Protein AF-X6LQF0-F1 (afdb_monomer_lite)

Structure (mmCIF, N/CA/C/O backbone):
data_AF-X6LQF0-F1
#
_entry.id   AF-X6LQF0-F1
#
lo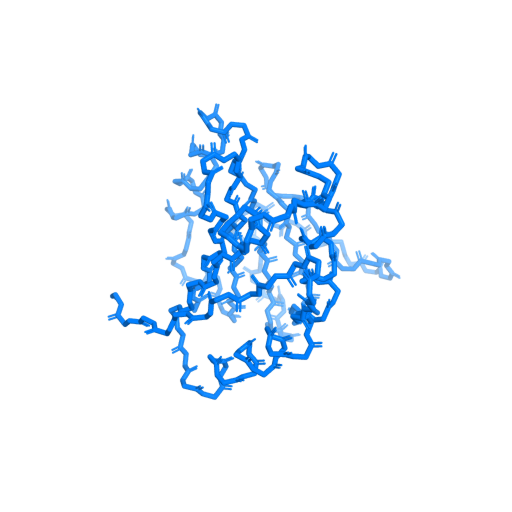op_
_atom_site.group_PDB
_atom_site.id
_atom_site.type_symbol
_atom_site.label_atom_id
_atom_site.label_alt_id
_atom_site.label_comp_id
_atom_site.label_asym_id
_atom_site.label_entity_id
_atom_site.label_seq_id
_atom_site.pdbx_PDB_ins_code
_atom_site.Cartn_x
_atom_site.Cartn_y
_atom_site.Cartn_z
_atom_site.occupancy
_atom_site.B_iso_or_equiv
_atom_site.auth_seq_id
_atom_site.auth_comp_id
_atom_site.auth_asym_id
_atom_site.auth_atom_id
_atom_site.pdbx_PDB_model_num
ATOM 1 N N . MET A 1 1 ? 0.534 -0.978 -13.262 1.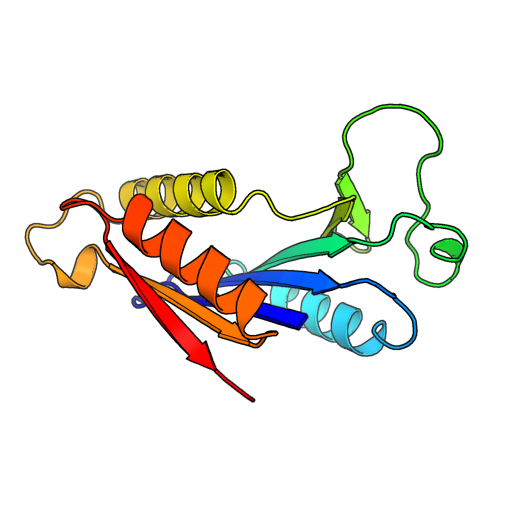00 52.19 1 MET A N 1
ATOM 2 C CA . MET A 1 1 ? -0.644 -1.250 -12.410 1.00 52.19 1 MET A CA 1
ATOM 3 C C . MET A 1 1 ? -0.398 -0.478 -11.131 1.00 52.19 1 MET A C 1
ATOM 5 O O . MET A 1 1 ? 0.697 -0.610 -10.607 1.00 52.19 1 MET A O 1
ATOM 9 N N . HIS A 1 2 ? -1.306 0.394 -10.702 1.00 59.12 2 HIS A N 1
ATOM 10 C CA . HIS A 1 2 ? -1.004 1.433 -9.710 1.00 59.12 2 HIS A CA 1
ATOM 11 C C . HIS A 1 2 ? -1.940 1.291 -8.505 1.00 59.12 2 HIS A C 1
ATOM 13 O O . HIS A 1 2 ? -3.153 1.256 -8.669 1.00 59.12 2 HIS A O 1
ATOM 19 N N . LEU A 1 3 ? -1.397 1.188 -7.295 1.00 56.25 3 LEU A N 1
ATOM 20 C CA . LEU A 1 3 ? -2.186 1.201 -6.066 1.00 56.25 3 LEU A CA 1
ATOM 21 C C . LEU A 1 3 ? -1.774 2.423 -5.252 1.00 56.25 3 LEU A C 1
ATOM 23 O O . LEU A 1 3 ? -0.593 2.628 -4.981 1.00 56.25 3 LEU A O 1
ATOM 27 N N . VAL A 1 4 ? -2.754 3.224 -4.862 1.00 60.00 4 VAL A N 1
ATOM 28 C CA . VAL A 1 4 ? -2.566 4.339 -3.939 1.00 60.00 4 VAL A CA 1
ATOM 29 C C . VAL A 1 4 ? -3.250 3.953 -2.645 1.00 60.00 4 VAL A C 1
ATOM 31 O O . VAL A 1 4 ? -4.440 3.665 -2.638 1.00 60.00 4 VAL A O 1
ATOM 34 N N . ILE A 1 5 ? -2.522 3.907 -1.540 1.00 58.31 5 ILE A N 1
ATOM 35 C CA . ILE A 1 5 ? -3.145 3.740 -0.233 1.00 58.31 5 ILE A CA 1
ATOM 36 C C . ILE A 1 5 ? -3.126 5.103 0.446 1.00 58.31 5 ILE A C 1
ATOM 38 O O . ILE A 1 5 ? -2.069 5.705 0.631 1.00 58.31 5 ILE A O 1
ATOM 42 N N . GLU A 1 6 ? -4.315 5.614 0.746 1.00 54.88 6 GLU A N 1
ATOM 43 C CA . GLU A 1 6 ? -4.522 6.965 1.253 1.00 54.88 6 GLU A CA 1
ATOM 44 C C . GLU A 1 6 ? -5.167 6.892 2.636 1.00 54.88 6 GLU A C 1
ATOM 46 O O . GLU A 1 6 ? -6.307 6.452 2.795 1.00 54.88 6 GLU A O 1
ATOM 51 N N . HIS A 1 7 ? -4.463 7.361 3.665 1.00 51.69 7 HIS A N 1
ATOM 52 C CA . HIS A 1 7 ? -5.088 7.552 4.966 1.00 51.69 7 HIS A CA 1
ATOM 53 C C . HIS A 1 7 ? -6.052 8.741 4.876 1.00 51.69 7 HIS A C 1
ATOM 55 O O . HIS A 1 7 ? -5.624 9.891 4.751 1.00 51.69 7 HIS A O 1
ATOM 61 N N . PHE A 1 8 ? -7.360 8.480 4.969 1.00 48.06 8 PHE A N 1
ATOM 62 C CA . PHE A 1 8 ? -8.372 9.529 5.104 1.00 48.06 8 PHE A CA 1
ATOM 63 C C . PHE A 1 8 ? -8.264 10.138 6.498 1.00 48.06 8 PHE A C 1
ATOM 65 O O . PHE A 1 8 ? -9.013 9.752 7.371 1.00 48.06 8 PHE A O 1
ATOM 72 N N . TYR A 1 9 ? -7.271 11.003 6.695 1.00 47.66 9 TYR A N 1
ATOM 73 C CA . TYR A 1 9 ? -7.139 12.103 7.660 1.00 47.66 9 TYR A CA 1
ATOM 74 C C . TYR A 1 9 ? -5.674 12.589 7.573 1.00 47.66 9 TYR A C 1
ATOM 76 O O . TYR A 1 9 ? -4.900 12.486 8.512 1.00 47.66 9 TYR A O 1
ATOM 84 N N . ASN A 1 10 ? -5.280 13.071 6.385 1.00 56.31 10 ASN A N 1
ATOM 85 C CA . ASN A 1 10 ? -4.253 14.098 6.141 1.00 56.31 10 ASN A CA 1
ATOM 86 C C . ASN A 1 10 ? -2.864 13.983 6.811 1.00 56.31 10 ASN A C 1
ATOM 88 O O . ASN A 1 10 ? -2.239 15.012 7.067 1.00 56.31 10 ASN A O 1
ATOM 92 N N . HIS A 1 11 ? -2.346 12.776 7.047 1.00 70.75 11 HIS A N 1
ATOM 93 C CA . HIS A 1 11 ? -1.009 12.636 7.638 1.00 70.75 11 HIS A CA 1
ATOM 94 C C . HIS A 1 11 ? -0.033 11.755 6.869 1.00 70.75 11 HIS A C 1
ATOM 96 O O . HIS A 1 11 ? 1.150 11.963 7.065 1.00 70.75 11 HIS A O 1
ATOM 102 N N . ARG A 1 12 ? -0.471 10.843 5.986 1.00 84.31 12 ARG A N 1
ATOM 103 C CA . ARG A 1 12 ? 0.442 9.989 5.209 1.00 84.31 12 ARG A CA 1
ATOM 104 C C . ARG A 1 12 ? -0.212 9.367 3.984 1.00 84.31 12 ARG A C 1
ATOM 106 O O . ARG A 1 12 ? -1.375 8.963 4.033 1.00 84.31 12 ARG A O 1
ATOM 113 N N . VAL A 1 13 ? 0.554 9.258 2.902 1.00 87.62 13 VAL A N 1
ATOM 114 C CA . VAL A 1 13 ? 0.187 8.503 1.700 1.00 87.62 13 VAL A CA 1
ATOM 115 C C . VAL A 1 13 ? 1.258 7.460 1.428 1.00 87.62 13 VAL A C 1
ATOM 117 O O . VAL A 1 13 ? 2.439 7.781 1.334 1.00 87.62 13 VAL A O 1
ATOM 120 N N . ASP A 1 14 ? 0.837 6.209 1.263 1.00 89.06 14 ASP A N 1
ATOM 121 C CA . ASP A 1 14 ? 1.701 5.114 0.836 1.00 89.06 14 ASP A CA 1
ATOM 122 C C . ASP A 1 14 ? 1.341 4.744 -0.604 1.00 89.06 14 ASP A C 1
ATOM 124 O O . ASP A 1 14 ? 0.361 4.049 -0.892 1.00 89.06 14 ASP A O 1
ATOM 128 N N . PHE A 1 15 ? 2.153 5.228 -1.539 1.00 90.12 15 PHE A N 1
ATOM 129 C CA . PHE A 1 15 ? 2.042 4.902 -2.949 1.00 90.12 15 PHE A CA 1
ATOM 130 C C . PHE A 1 15 ? 2.765 3.588 -3.241 1.00 90.12 15 PHE A C 1
ATOM 132 O O . PHE A 1 15 ? 3.991 3.485 -3.127 1.00 90.12 15 PHE A O 1
ATOM 139 N N . ILE A 1 16 ? 2.006 2.566 -3.644 1.00 90.38 16 ILE A N 1
ATOM 140 C CA . ILE A 1 16 ? 2.542 1.227 -3.881 1.00 90.38 16 ILE A CA 1
ATOM 141 C C . ILE A 1 16 ? 2.395 0.863 -5.346 1.00 90.38 16 ILE A C 1
ATOM 143 O O . ILE A 1 16 ? 1.309 0.623 -5.879 1.00 90.38 16 ILE A O 1
ATOM 147 N N . TRP A 1 17 ? 3.533 0.752 -6.016 1.00 87.94 17 TRP A N 1
ATOM 148 C CA . TRP A 1 17 ? 3.559 0.546 -7.446 1.00 87.94 17 TRP A CA 1
ATOM 149 C C . TRP A 1 17 ? 4.008 -0.857 -7.820 1.00 87.94 17 TRP A C 1
ATOM 151 O O . TRP A 1 17 ? 5.165 -1.207 -7.641 1.00 87.94 17 TRP A O 1
ATOM 161 N N . SER A 1 18 ? 3.111 -1.669 -8.384 1.00 86.31 18 SER A N 1
ATOM 162 C CA . SER A 1 18 ? 3.452 -3.004 -8.891 1.00 86.31 18 SER A CA 1
ATOM 163 C C . SER A 1 18 ? 3.563 -3.002 -10.416 1.00 86.31 18 SER A C 1
ATOM 165 O O . SER A 1 18 ? 2.587 -2.754 -11.135 1.00 86.31 18 SER A O 1
ATOM 167 N N . LEU A 1 19 ? 4.743 -3.329 -10.939 1.00 82.00 19 LEU A N 1
ATOM 168 C CA . LEU A 1 19 ? 5.007 -3.362 -12.378 1.00 82.00 19 LEU A CA 1
ATOM 169 C C . LEU A 1 19 ? 5.737 -4.639 -12.803 1.00 82.00 19 LEU A C 1
ATOM 171 O O . LEU A 1 19 ? 6.447 -5.277 -12.027 1.00 82.00 19 LEU A O 1
ATOM 175 N N . ARG A 1 20 ? 5.506 -5.050 -14.055 1.00 75.31 20 ARG A N 1
ATOM 176 C CA . ARG A 1 20 ? 6.140 -6.229 -14.665 1.00 75.31 20 ARG A CA 1
ATOM 177 C C . ARG A 1 20 ? 7.279 -5.842 -15.603 1.00 75.31 20 ARG A C 1
ATOM 179 O O . ARG A 1 20 ? 8.294 -6.510 -15.598 1.00 75.31 20 ARG A O 1
ATOM 186 N N . GLN A 1 21 ? 7.138 -4.792 -16.400 1.00 66.94 21 GLN A N 1
ATOM 187 C CA . GLN A 1 21 ? 8.192 -4.314 -17.297 1.00 66.94 21 GLN A CA 1
ATOM 188 C C . GLN A 1 21 ? 8.485 -2.850 -16.990 1.00 66.94 21 GLN A C 1
ATOM 190 O O . GLN A 1 21 ? 7.561 -2.096 -16.689 1.00 66.94 21 GLN A O 1
ATOM 195 N N . GLN A 1 22 ? 9.764 -2.484 -17.045 1.00 62.91 22 GLN A N 1
ATOM 196 C CA . GLN A 1 22 ? 10.264 -1.133 -16.767 1.00 62.91 22 GLN A CA 1
ATOM 197 C C . GLN A 1 22 ? 10.345 -0.256 -18.021 1.00 62.91 22 GLN A C 1
ATOM 199 O O . GLN A 1 22 ? 10.656 0.930 -17.942 1.00 62.91 22 GLN A O 1
ATOM 204 N N . GLU A 1 23 ? 10.070 -0.822 -19.194 1.00 54.22 23 GLU A N 1
ATOM 205 C CA . GLU A 1 23 ? 10.141 -0.072 -20.437 1.00 54.22 23 GLU A CA 1
ATOM 206 C C . GLU A 1 23 ? 9.070 1.032 -20.413 1.00 54.22 23 GLU A C 1
ATOM 208 O O . GLU A 1 23 ? 7.873 0.747 -20.477 1.00 54.22 23 GLU A O 1
ATOM 213 N N . LYS A 1 24 ? 9.525 2.295 -20.349 1.00 56.41 24 LYS A N 1
ATOM 214 C CA . LYS A 1 24 ? 8.740 3.552 -20.404 1.00 56.41 24 LYS A CA 1
ATOM 215 C C . LYS A 1 24 ? 8.182 4.103 -19.083 1.00 56.41 24 LYS A C 1
ATOM 217 O O . LYS A 1 24 ? 7.155 4.783 -19.099 1.00 56.41 24 LYS A O 1
ATOM 222 N N . VAL A 1 25 ? 8.861 3.877 -17.960 1.00 68.38 25 VAL A N 1
ATOM 223 C CA . VAL A 1 25 ? 8.445 4.424 -16.648 1.00 68.38 25 VAL A CA 1
ATOM 224 C C . VAL A 1 25 ? 9.420 5.408 -15.995 1.00 68.38 25 VAL A C 1
ATOM 226 O O . VAL A 1 25 ? 9.108 5.939 -14.934 1.00 68.38 25 VAL A O 1
ATOM 229 N N . GLU A 1 26 ? 10.539 5.732 -16.647 1.00 71.81 26 GLU A N 1
ATOM 230 C CA . GLU A 1 26 ? 11.551 6.672 -16.129 1.00 71.81 26 GLU A CA 1
ATOM 231 C C . GLU A 1 26 ? 10.965 8.041 -15.765 1.00 71.81 26 GLU A C 1
ATOM 233 O O . GLU A 1 26 ? 11.167 8.512 -14.652 1.00 71.81 26 GLU A O 1
ATOM 238 N N . TRP A 1 27 ? 10.157 8.638 -16.648 1.00 79.19 27 TRP A N 1
ATOM 239 C CA . TRP A 1 27 ? 9.530 9.942 -16.388 1.00 79.19 27 TRP A CA 1
ATOM 240 C C . TRP A 1 27 ? 8.655 9.936 -15.125 1.00 79.19 27 TRP A C 1
ATOM 242 O O . TRP A 1 27 ? 8.567 10.943 -14.426 1.00 79.19 27 TRP A O 1
ATOM 252 N N . PHE A 1 28 ? 8.010 8.805 -14.826 1.00 81.06 28 PHE A N 1
ATOM 253 C CA . PHE A 1 28 ? 7.155 8.678 -13.653 1.00 81.06 28 PHE A CA 1
ATOM 254 C C . PHE A 1 28 ? 7.979 8.416 -12.394 1.00 81.06 28 PHE A C 1
ATOM 256 O O . PHE A 1 28 ? 7.628 8.927 -11.340 1.00 81.06 28 PHE A O 1
ATOM 263 N N . LEU A 1 29 ? 9.101 7.693 -12.494 1.00 78.31 29 LEU A N 1
ATOM 264 C CA . LEU A 1 29 ? 10.065 7.587 -11.395 1.00 78.31 29 LEU A CA 1
ATOM 265 C C . LEU A 1 29 ? 10.623 8.963 -11.021 1.00 78.31 29 LEU A C 1
ATOM 267 O O . LEU A 1 29 ? 10.630 9.298 -9.843 1.00 78.31 29 LEU A O 1
ATOM 271 N N . THR A 1 30 ? 11.003 9.784 -12.006 1.00 81.69 30 THR A N 1
ATOM 272 C CA . THR A 1 30 ? 11.439 11.168 -11.763 1.00 81.69 30 THR A CA 1
ATOM 273 C C . THR A 1 30 ? 10.355 11.974 -11.051 1.00 81.69 30 THR A C 1
ATOM 275 O O . THR A 1 30 ? 10.625 12.563 -10.011 1.00 81.69 30 THR A O 1
ATOM 278 N N . PHE A 1 31 ? 9.115 11.931 -11.550 1.00 85.12 31 PHE A N 1
ATOM 279 C CA . PHE A 1 31 ? 7.980 12.605 -10.913 1.00 85.12 31 PHE A CA 1
ATOM 280 C C . PHE A 1 31 ? 7.746 12.142 -9.465 1.00 85.12 31 PHE A C 1
ATOM 282 O O . PHE A 1 31 ? 7.510 12.956 -8.578 1.00 85.12 31 PHE A O 1
ATOM 289 N N . LEU A 1 32 ? 7.823 10.834 -9.212 1.00 84.69 32 LEU A N 1
ATOM 290 C CA . LEU A 1 32 ? 7.662 10.247 -7.884 1.00 84.69 32 LEU A CA 1
ATOM 291 C C . LEU A 1 32 ? 8.762 10.704 -6.915 1.00 84.69 32 LEU A C 1
ATOM 293 O O . LEU A 1 32 ? 8.463 11.043 -5.772 1.00 84.69 32 LEU A O 1
ATOM 297 N N . THR A 1 33 ? 10.014 10.756 -7.371 1.00 82.56 33 THR A N 1
ATOM 298 C CA . THR A 1 33 ? 11.143 11.279 -6.590 1.00 82.56 33 THR A CA 1
ATOM 299 C C . THR A 1 33 ? 10.947 12.757 -6.256 1.00 82.56 33 THR A C 1
ATOM 301 O O . THR A 1 33 ? 11.074 13.136 -5.095 1.00 82.56 33 THR A O 1
ATOM 304 N N . GLU A 1 34 ? 10.561 13.578 -7.237 1.00 87.38 34 GLU A N 1
ATOM 305 C CA . GLU A 1 34 ? 10.269 15.002 -7.023 1.00 87.38 34 GLU A CA 1
ATOM 306 C C . GLU A 1 34 ? 9.124 15.210 -6.021 1.00 87.38 34 GLU A C 1
ATOM 308 O O . GLU A 1 34 ? 9.204 16.091 -5.168 1.00 87.38 34 GLU A O 1
ATOM 313 N N . LEU A 1 35 ? 8.072 14.386 -6.093 1.00 85.25 35 LEU A N 1
ATOM 314 C CA . LEU A 1 35 ? 6.930 14.465 -5.182 1.00 85.25 35 LEU A CA 1
ATOM 315 C C . LEU A 1 35 ? 7.307 14.082 -3.745 1.00 85.25 35 LEU A C 1
ATOM 317 O O . LEU A 1 35 ? 6.883 14.753 -2.806 1.00 85.25 35 LEU A O 1
ATOM 321 N N . ARG A 1 36 ? 8.128 13.040 -3.571 1.00 85.06 36 ARG A N 1
ATOM 322 C CA . ARG A 1 36 ? 8.671 12.641 -2.263 1.00 85.06 36 ARG A CA 1
ATOM 323 C C . ARG A 1 36 ? 9.499 13.764 -1.640 1.00 85.06 36 ARG A C 1
ATOM 325 O O . ARG A 1 36 ? 9.370 14.024 -0.452 1.00 85.06 36 ARG A O 1
ATOM 332 N N . ASP A 1 37 ? 10.323 14.443 -2.435 1.00 85.56 37 ASP A N 1
ATOM 333 C CA . ASP A 1 37 ? 11.228 15.488 -1.938 1.00 85.56 37 ASP A CA 1
ATOM 334 C C . ASP A 1 37 ? 10.490 16.750 -1.445 1.00 85.56 37 ASP A C 1
ATOM 336 O O . ASP A 1 37 ? 11.076 17.569 -0.736 1.00 85.56 37 ASP A O 1
ATOM 340 N N . VAL A 1 38 ? 9.209 16.917 -1.801 1.00 88.00 38 VAL A N 1
ATOM 341 C CA . VAL A 1 38 ? 8.365 18.038 -1.345 1.00 88.00 38 VAL A CA 1
ATOM 342 C C . VAL A 1 38 ? 7.277 17.634 -0.349 1.00 88.00 38 VAL A C 1
ATOM 344 O O . VAL A 1 38 ? 6.643 18.511 0.241 1.00 88.00 38 VAL A O 1
ATOM 347 N N . TRP A 1 39 ? 7.039 16.334 -0.158 1.00 86.31 39 TRP A N 1
ATOM 348 C CA . TRP A 1 39 ? 6.015 15.805 0.738 1.00 86.31 39 TRP A CA 1
ATOM 349 C C . TRP A 1 39 ? 6.591 14.658 1.573 1.00 86.31 39 TRP A C 1
ATOM 351 O O . TRP A 1 39 ? 6.524 13.498 1.181 1.00 86.31 39 TRP A O 1
ATOM 361 N N . ASP A 1 40 ? 7.102 14.990 2.762 1.00 83.75 40 ASP A N 1
ATOM 362 C CA . ASP A 1 40 ? 7.772 14.040 3.672 1.00 83.75 40 ASP A CA 1
ATOM 363 C C . ASP A 1 40 ? 6.923 12.803 4.018 1.00 83.75 40 ASP A C 1
ATOM 365 O O . ASP A 1 40 ? 7.442 11.716 4.255 1.00 83.75 40 ASP A O 1
ATOM 369 N N . GLU A 1 41 ? 5.603 12.964 4.027 1.00 85.56 41 GLU A N 1
ATOM 370 C CA . GLU A 1 41 ? 4.645 11.910 4.356 1.00 85.56 41 GLU A CA 1
ATOM 371 C C . GLU A 1 41 ? 4.171 11.116 3.121 1.00 85.56 41 GLU A C 1
ATOM 373 O O . GLU A 1 41 ? 3.239 10.309 3.202 1.00 85.56 41 GLU A O 1
ATOM 378 N N . PHE A 1 42 ? 4.800 11.339 1.964 1.00 86.12 42 PHE A N 1
ATOM 379 C CA . PHE A 1 42 ? 4.582 10.583 0.738 1.00 86.12 42 PHE A CA 1
ATOM 380 C C . PHE A 1 42 ? 5.611 9.455 0.622 1.00 86.12 42 PHE A C 1
ATOM 382 O O . PHE A 1 42 ? 6.749 9.637 0.187 1.00 86.12 42 PHE A O 1
ATOM 389 N N . ASN A 1 43 ? 5.193 8.255 1.007 1.00 86.81 43 ASN A N 1
ATOM 390 C CA . ASN A 1 43 ? 6.016 7.057 0.957 1.00 86.81 43 ASN A CA 1
ATOM 391 C C . ASN A 1 43 ? 5.798 6.302 -0.350 1.00 86.81 43 ASN A C 1
ATOM 393 O O . ASN A 1 43 ? 4.673 6.153 -0.823 1.00 86.81 43 ASN A O 1
ATOM 397 N N . ILE A 1 44 ? 6.882 5.778 -0.918 1.00 86.38 44 ILE A N 1
ATOM 398 C CA . ILE A 1 44 ? 6.862 5.120 -2.225 1.00 86.38 44 ILE A CA 1
ATOM 399 C C . ILE A 1 44 ? 7.504 3.747 -2.100 1.00 86.38 44 ILE A C 1
ATOM 401 O O . ILE A 1 44 ? 8.665 3.629 -1.709 1.00 86.38 44 ILE A O 1
ATOM 405 N N . ARG A 1 45 ? 6.758 2.706 -2.472 1.00 87.31 45 ARG A N 1
ATOM 406 C CA . ARG A 1 45 ? 7.265 1.331 -2.558 1.00 87.31 45 ARG A CA 1
ATOM 407 C C . ARG A 1 45 ? 6.992 0.771 -3.936 1.00 87.31 45 ARG A C 1
ATOM 409 O O . ARG A 1 45 ? 5.847 0.709 -4.380 1.00 87.31 45 ARG A O 1
ATOM 416 N N . ILE A 1 46 ? 8.041 0.327 -4.608 1.00 85.88 46 ILE A N 1
ATOM 417 C CA . ILE A 1 46 ? 7.953 -0.179 -5.976 1.00 85.88 46 ILE A CA 1
ATOM 418 C C . ILE A 1 46 ? 8.193 -1.684 -5.956 1.00 85.88 46 ILE A C 1
ATOM 420 O O . ILE A 1 46 ? 9.162 -2.133 -5.372 1.00 85.88 46 ILE A O 1
ATOM 424 N N . TYR A 1 47 ? 7.344 -2.478 -6.600 1.00 85.06 47 TYR A N 1
ATOM 425 C CA . TYR A 1 47 ? 7.441 -3.935 -6.674 1.00 85.06 47 TYR A CA 1
ATOM 426 C C . TYR A 1 47 ? 7.621 -4.390 -8.124 1.00 85.06 47 TYR A C 1
ATOM 428 O O . TYR A 1 47 ? 6.724 -4.249 -8.963 1.00 85.06 47 TYR A O 1
ATOM 436 N N . LEU A 1 48 ? 8.786 -4.968 -8.414 1.00 82.06 48 LEU A N 1
ATOM 437 C CA . LEU A 1 48 ? 9.155 -5.511 -9.717 1.00 82.06 48 LEU A CA 1
ATOM 438 C C . LEU A 1 48 ? 8.805 -6.998 -9.789 1.00 82.06 48 LEU A C 1
ATOM 440 O O . LEU A 1 48 ? 9.520 -7.869 -9.295 1.00 82.06 48 LEU A O 1
ATOM 444 N N . THR A 1 49 ? 7.692 -7.293 -10.452 1.00 80.44 49 THR A N 1
ATOM 445 C CA . THR A 1 49 ? 7.069 -8.628 -10.471 1.00 80.44 49 THR A CA 1
ATOM 446 C C . THR A 1 49 ? 7.560 -9.549 -11.596 1.00 80.44 49 THR A C 1
ATOM 448 O O . THR A 1 49 ? 7.127 -10.703 -11.670 1.00 80.44 49 THR A O 1
ATOM 451 N N . SER A 1 50 ? 8.433 -9.069 -12.492 1.00 74.06 50 SER A N 1
ATOM 452 C CA . SER A 1 50 ? 9.058 -9.921 -13.518 1.00 74.06 50 SER A CA 1
ATOM 453 C C . SER A 1 50 ? 10.009 -10.938 -12.896 1.00 74.06 50 SER A C 1
ATOM 455 O O . SER A 1 50 ? 10.551 -10.711 -11.826 1.00 74.06 50 SER A O 1
ATOM 457 N N . ARG A 1 51 ? 10.196 -12.067 -13.587 1.00 64.88 51 ARG A N 1
ATOM 458 C CA . ARG A 1 51 ? 11.228 -13.072 -13.280 1.00 64.88 51 ARG A CA 1
ATOM 459 C C . ARG A 1 51 ? 12.494 -12.891 -14.117 1.00 64.88 51 ARG A C 1
ATOM 461 O O . ARG A 1 51 ? 13.523 -13.448 -13.766 1.00 64.88 51 ARG A O 1
ATOM 468 N N . ASN A 1 52 ? 12.391 -12.133 -15.209 1.00 60.84 52 ASN A N 1
ATOM 469 C CA . ASN A 1 52 ? 13.518 -11.742 -16.041 1.00 60.84 52 ASN A CA 1
ATOM 470 C C . ASN A 1 52 ? 13.856 -10.304 -15.678 1.00 60.84 52 ASN A C 1
ATOM 472 O O . ASN A 1 52 ? 13.068 -9.391 -15.950 1.00 60.84 52 ASN A O 1
ATOM 476 N N . TYR A 1 53 ? 14.988 -10.157 -15.010 1.00 58.62 53 TYR A N 1
ATOM 477 C CA . TYR A 1 53 ? 15.548 -8.882 -14.590 1.00 58.62 53 TYR A CA 1
ATOM 478 C C . TYR A 1 53 ? 16.651 -8.404 -15.558 1.00 58.62 53 TYR A C 1
ATOM 480 O O . TYR A 1 53 ? 17.232 -7.339 -15.366 1.00 58.62 53 TYR A O 1
ATOM 488 N N . ASP A 1 54 ? 16.895 -9.164 -16.630 1.00 48.66 54 ASP A N 1
ATOM 489 C CA . ASP A 1 54 ? 17.767 -8.781 -17.738 1.00 48.66 54 ASP A CA 1
ATOM 490 C C . ASP A 1 54 ? 17.196 -7.524 -18.418 1.00 48.66 54 ASP A C 1
ATOM 492 O O . ASP A 1 54 ? 16.073 -7.543 -18.925 1.00 48.66 54 ASP A O 1
ATOM 496 N N . GLY A 1 55 ? 17.948 -6.419 -18.394 1.00 47.25 55 GLY A N 1
ATOM 497 C CA . GLY A 1 55 ? 17.532 -5.118 -18.946 1.00 47.25 55 GLY A CA 1
ATOM 498 C C . GLY A 1 55 ? 17.231 -4.031 -17.910 1.00 47.25 55 GLY A C 1
ATOM 499 O O . GLY A 1 55 ? 16.950 -2.897 -18.280 1.00 47.25 55 GLY A O 1
ATOM 500 N N . ILE A 1 56 ? 17.346 -4.338 -16.618 1.00 50.31 56 ILE A N 1
ATOM 501 C CA . ILE A 1 56 ? 17.225 -3.357 -15.527 1.00 50.31 56 ILE A CA 1
ATOM 502 C C . ILE A 1 56 ? 18.452 -2.404 -15.459 1.00 50.31 56 ILE A C 1
ATOM 504 O O . ILE A 1 56 ? 18.438 -1.392 -14.767 1.00 50.31 56 ILE A O 1
ATOM 508 N N . GLU A 1 57 ? 19.488 -2.654 -16.266 1.00 50.00 57 GLU A N 1
ATOM 509 C CA . GLU A 1 57 ? 20.713 -1.845 -16.336 1.00 50.00 57 GLU A CA 1
ATOM 510 C C . GLU A 1 57 ? 20.514 -0.419 -16.890 1.00 50.00 57 GLU A C 1
ATOM 512 O O . GLU A 1 57 ? 21.345 0.451 -16.632 1.00 50.00 57 GLU A O 1
ATOM 517 N N . SER A 1 58 ? 19.436 -0.135 -17.633 1.00 44.34 58 SER A N 1
ATOM 518 C CA . SER A 1 58 ? 19.297 1.142 -18.356 1.00 44.34 58 SER A CA 1
ATOM 519 C C . SER A 1 58 ? 18.676 2.296 -17.557 1.00 44.34 58 SER A C 1
ATOM 521 O O . SER A 1 58 ? 18.690 3.419 -18.048 1.00 44.34 58 SER A O 1
ATOM 523 N N . GLY A 1 59 ? 18.169 2.052 -16.340 1.00 46.16 59 GLY A N 1
ATOM 524 C CA . GLY A 1 59 ? 17.424 3.044 -15.543 1.00 46.16 59 GLY A CA 1
ATOM 525 C C . GLY A 1 59 ? 18.001 3.354 -14.155 1.00 46.16 59 GLY A C 1
ATOM 526 O O . GLY A 1 59 ? 17.253 3.764 -13.276 1.00 46.16 59 GLY A O 1
ATOM 527 N N . GLY A 1 60 ? 19.290 3.086 -13.910 1.00 47.28 60 GLY A N 1
ATOM 528 C CA . GLY A 1 60 ? 19.923 3.304 -12.594 1.00 47.28 60 GLY A CA 1
ATOM 529 C C . GLY A 1 60 ? 19.702 2.179 -11.573 1.00 47.28 60 GLY A C 1
ATOM 530 O O . GLY A 1 60 ? 20.236 2.221 -10.467 1.00 47.28 60 GLY A O 1
ATOM 531 N N . LEU A 1 61 ? 18.975 1.128 -11.948 1.00 50.03 61 LEU A N 1
ATOM 532 C CA . LEU A 1 61 ? 18.804 -0.074 -11.144 1.00 50.03 61 LEU A CA 1
ATOM 533 C C . LEU A 1 61 ? 19.973 -1.045 -11.403 1.00 50.03 61 LEU A C 1
ATOM 535 O O . LEU A 1 61 ? 19.897 -1.941 -12.235 1.00 50.03 61 LEU A O 1
ATOM 539 N N . GLN A 1 62 ? 21.094 -0.900 -10.702 1.00 49.09 62 GLN A N 1
ATOM 540 C CA . GLN A 1 62 ? 22.101 -1.968 -10.708 1.00 49.09 62 GLN A CA 1
ATOM 541 C C . GLN A 1 62 ? 21.615 -3.101 -9.799 1.00 49.09 62 GLN A C 1
ATOM 543 O O . GLN A 1 62 ? 21.535 -2.948 -8.580 1.00 49.09 62 GLN A O 1
ATOM 548 N N . LEU A 1 63 ? 21.238 -4.234 -10.393 1.00 51.59 63 LEU A N 1
ATOM 549 C CA . LEU A 1 63 ? 20.903 -5.441 -9.642 1.00 51.59 63 LEU A CA 1
ATOM 550 C C . LEU A 1 63 ? 22.177 -6.001 -9.013 1.00 51.59 63 LEU A C 1
ATOM 552 O O . LEU A 1 63 ? 23.133 -6.328 -9.714 1.00 51.59 63 LEU A O 1
ATOM 556 N N . LEU A 1 64 ? 22.171 -6.142 -7.690 1.00 45.91 64 LEU A N 1
ATOM 557 C CA . LEU A 1 64 ? 23.134 -6.990 -7.005 1.00 45.91 64 LEU A CA 1
ATOM 558 C C . LEU A 1 64 ? 22.823 -8.439 -7.375 1.00 45.91 64 LEU A C 1
ATOM 560 O O . LEU A 1 64 ? 21.840 -9.027 -6.921 1.00 45.91 64 LEU A O 1
ATOM 564 N N . ASP A 1 65 ? 23.669 -8.986 -8.237 1.00 45.09 65 ASP A N 1
ATOM 565 C CA . ASP A 1 65 ? 23.762 -10.413 -8.463 1.00 45.09 65 ASP A CA 1
ATOM 566 C C . ASP A 1 65 ? 24.254 -11.066 -7.160 1.00 45.09 65 ASP A C 1
ATOM 568 O O . ASP A 1 65 ? 25.294 -10.684 -6.614 1.00 45.09 65 ASP A O 1
ATOM 572 N N . ASN A 1 66 ? 23.509 -12.071 -6.698 1.00 41.97 66 ASN A N 1
ATOM 573 C CA . ASN A 1 66 ? 23.766 -12.950 -5.551 1.00 41.97 66 ASN A CA 1
ATOM 574 C C . ASN A 1 66 ? 23.195 -12.542 -4.167 1.00 41.97 66 ASN A C 1
ATOM 576 O O . ASN A 1 66 ? 23.809 -11.857 -3.357 1.00 41.97 66 ASN A O 1
ATOM 580 N N . ASN A 1 67 ? 22.081 -13.211 -3.849 1.00 43.56 67 ASN A N 1
ATOM 581 C CA . ASN A 1 67 ? 21.813 -13.923 -2.589 1.00 43.56 67 ASN A CA 1
ATOM 582 C C . ASN A 1 67 ? 21.224 -13.261 -1.336 1.00 43.56 67 ASN A C 1
ATOM 584 O O . ASN A 1 67 ? 20.877 -14.032 -0.444 1.00 43.56 67 ASN A O 1
ATOM 588 N N . GLU A 1 68 ? 20.962 -11.960 -1.225 1.00 43.50 68 GLU A N 1
ATOM 589 C CA . GLU A 1 68 ? 20.349 -11.446 0.018 1.00 43.50 68 GLU A CA 1
ATOM 590 C C . GLU A 1 68 ? 19.257 -10.395 -0.231 1.00 43.50 68 GLU A C 1
ATOM 592 O O . GLU A 1 68 ? 19.503 -9.343 -0.798 1.00 43.50 68 GLU A O 1
ATOM 597 N N . ILE A 1 69 ? 18.032 -10.741 0.197 1.00 49.81 69 ILE A N 1
ATOM 598 C CA . ILE A 1 69 ? 16.849 -9.893 0.454 1.00 49.81 69 ILE A CA 1
ATOM 599 C C . ILE A 1 69 ? 16.557 -8.841 -0.633 1.00 49.81 69 ILE A C 1
ATOM 601 O O . ILE A 1 69 ? 17.121 -7.755 -0.647 1.00 49.81 69 ILE A O 1
ATOM 605 N N . GLY A 1 70 ? 15.585 -9.160 -1.499 1.00 61.81 70 GLY A N 1
ATOM 606 C CA . GLY A 1 70 ? 15.163 -8.403 -2.686 1.00 61.81 70 GLY A CA 1
ATOM 607 C C . GLY A 1 70 ? 14.585 -7.008 -2.431 1.00 61.81 70 GLY A C 1
ATOM 608 O O . GLY A 1 70 ? 13.405 -6.775 -2.694 1.00 61.81 70 GLY A O 1
ATOM 609 N N . LYS A 1 71 ? 15.424 -6.088 -1.953 1.00 67.75 71 LYS A N 1
ATOM 610 C CA . LYS A 1 71 ? 15.202 -4.645 -1.853 1.00 67.75 71 LYS A CA 1
ATOM 611 C C . LYS A 1 71 ? 16.432 -3.922 -2.419 1.00 67.75 71 LYS A C 1
ATOM 613 O O . LYS A 1 71 ? 17.556 -4.220 -2.038 1.00 67.75 71 LYS A O 1
ATOM 618 N N . ILE A 1 72 ? 16.214 -2.969 -3.312 1.00 71.56 72 ILE A N 1
ATOM 619 C CA . ILE A 1 72 ? 17.209 -2.136 -3.992 1.00 71.56 72 ILE A CA 1
ATOM 620 C C . ILE A 1 72 ? 16.791 -0.680 -3.779 1.00 71.56 72 ILE A C 1
ATOM 622 O O . ILE A 1 72 ? 15.600 -0.378 -3.730 1.00 71.56 72 ILE A O 1
ATOM 626 N N . SER A 1 73 ? 17.763 0.215 -3.625 1.00 69.44 73 SER A N 1
ATOM 627 C CA . SER A 1 73 ? 17.517 1.657 -3.597 1.00 69.44 73 SER A CA 1
ATOM 628 C C . SER A 1 73 ? 17.867 2.259 -4.952 1.00 69.44 73 SER A C 1
ATOM 630 O O . SER A 1 73 ? 18.953 1.998 -5.468 1.00 69.44 73 SER A O 1
ATOM 632 N N . VAL A 1 74 ? 16.957 3.043 -5.527 1.00 69.12 74 VAL A N 1
ATOM 633 C CA . VAL A 1 74 ? 17.128 3.704 -6.833 1.00 69.12 74 VAL A CA 1
ATOM 634 C C . VAL A 1 74 ? 16.766 5.163 -6.650 1.00 69.12 74 VAL A C 1
ATOM 636 O O . VAL A 1 74 ? 15.613 5.460 -6.361 1.00 69.12 74 VAL A O 1
ATOM 639 N N . ASP A 1 75 ? 17.744 6.064 -6.717 1.00 68.25 75 ASP A N 1
ATOM 640 C CA . ASP A 1 75 ? 17.545 7.495 -6.426 1.00 68.25 75 ASP A CA 1
ATOM 641 C C . ASP A 1 75 ? 16.818 7.745 -5.079 1.00 68.25 75 ASP A C 1
ATOM 643 O O . ASP A 1 75 ? 15.977 8.634 -4.910 1.00 68.25 75 ASP A O 1
ATOM 647 N N . GLY A 1 76 ? 17.124 6.899 -4.086 1.00 69.12 76 GLY A N 1
ATOM 648 C CA . GLY A 1 76 ? 16.510 6.922 -2.756 1.00 69.12 76 GLY A CA 1
ATOM 649 C C . GLY A 1 76 ? 15.098 6.325 -2.680 1.00 69.12 76 GLY A C 1
ATOM 650 O O . GLY A 1 76 ? 14.470 6.406 -1.628 1.00 69.12 76 GLY A O 1
ATOM 651 N N . LEU A 1 77 ? 14.569 5.758 -3.767 1.00 75.62 77 LEU A N 1
ATOM 652 C CA . LEU A 1 77 ? 13.298 5.033 -3.785 1.00 75.62 77 LEU A CA 1
ATOM 653 C C . LEU A 1 77 ? 13.500 3.571 -3.397 1.00 75.62 77 LEU A C 1
ATOM 655 O O . LEU A 1 77 ? 14.437 2.915 -3.855 1.00 75.62 77 LEU A O 1
ATOM 659 N N . GLU A 1 78 ? 12.581 3.038 -2.594 1.00 80.56 78 GLU A N 1
ATOM 660 C CA . GLU A 1 78 ? 12.602 1.638 -2.184 1.00 80.56 78 GLU A CA 1
ATOM 661 C C . GLU A 1 78 ? 11.964 0.746 -3.256 1.00 80.56 78 GLU A C 1
ATOM 663 O O . GLU A 1 78 ? 10.751 0.773 -3.492 1.00 80.56 78 GLU A O 1
ATOM 668 N N . VAL A 1 79 ? 12.793 -0.076 -3.899 1.00 80.81 79 VAL A N 1
ATOM 669 C CA . VAL A 1 79 ? 12.387 -1.009 -4.951 1.00 80.81 79 VAL A CA 1
ATOM 670 C C . VAL A 1 79 ? 12.542 -2.440 -4.464 1.00 80.81 79 VAL A C 1
ATOM 672 O O . VAL A 1 79 ? 13.609 -2.859 -4.047 1.00 80.81 79 VAL A O 1
ATOM 675 N N . TYR A 1 80 ? 11.486 -3.225 -4.554 1.00 83.12 80 TYR A N 1
ATOM 676 C CA . TYR A 1 80 ? 11.404 -4.600 -4.097 1.00 83.12 80 TYR A CA 1
ATOM 677 C C . TYR A 1 80 ? 11.298 -5.547 -5.288 1.00 83.12 80 TYR A C 1
ATOM 679 O O . TYR A 1 80 ? 10.554 -5.299 -6.240 1.00 83.12 80 TYR A O 1
ATOM 687 N N . LEU A 1 81 ? 12.018 -6.663 -5.229 1.00 80.88 81 LEU A N 1
ATOM 688 C CA . LEU A 1 81 ? 11.925 -7.724 -6.226 1.00 80.88 81 LEU A CA 1
ATOM 689 C C . LEU A 1 81 ? 10.840 -8.723 -5.816 1.00 80.88 81 LEU A C 1
ATOM 691 O O . LEU A 1 81 ? 10.851 -9.255 -4.707 1.00 80.88 81 LEU A O 1
ATOM 695 N N . GLY A 1 82 ? 9.908 -8.999 -6.727 1.00 81.12 82 GLY A N 1
ATOM 696 C CA . GLY A 1 82 ? 8.807 -9.933 -6.517 1.00 81.12 82 GLY A CA 1
ATOM 697 C C . GLY A 1 82 ? 7.454 -9.254 -6.308 1.00 81.12 82 GLY A C 1
ATOM 698 O O . GLY A 1 82 ? 7.217 -8.127 -6.740 1.00 81.12 82 GLY A O 1
ATOM 699 N N . ARG A 1 83 ? 6.518 -10.000 -5.712 1.00 84.62 83 ARG A N 1
ATOM 700 C CA . ARG A 1 83 ? 5.154 -9.529 -5.433 1.00 84.62 83 ARG A CA 1
ATOM 701 C C . ARG A 1 83 ? 5.098 -8.852 -4.068 1.00 84.62 83 ARG A C 1
ATOM 703 O O . ARG A 1 83 ? 5.785 -9.278 -3.146 1.00 84.62 83 ARG A O 1
ATOM 710 N N . ALA A 1 84 ? 4.239 -7.845 -3.953 1.00 87.50 84 ALA A N 1
ATOM 711 C CA . ALA A 1 84 ? 3.904 -7.233 -2.679 1.00 87.50 84 ALA A CA 1
ATOM 712 C C . ALA A 1 84 ? 3.250 -8.250 -1.730 1.00 87.50 84 ALA A C 1
ATOM 714 O O . ALA A 1 84 ? 2.368 -9.011 -2.137 1.00 87.50 84 ALA A O 1
ATOM 715 N N . ASP A 1 85 ? 3.687 -8.241 -0.473 1.00 90.00 85 ASP A N 1
ATOM 716 C CA . ASP A 1 85 ? 3.031 -8.947 0.627 1.00 90.00 85 ASP A CA 1
ATOM 717 C C . ASP A 1 85 ? 1.983 -8.011 1.239 1.00 90.00 85 ASP A C 1
ATOM 719 O O . ASP A 1 85 ? 2.290 -7.202 2.116 1.00 90.00 85 ASP A O 1
ATOM 723 N N . TRP A 1 86 ? 0.759 -8.066 0.705 1.00 89.44 86 TRP A N 1
ATOM 724 C CA . TRP A 1 86 ? -0.331 -7.169 1.099 1.00 89.44 86 TRP A CA 1
ATOM 725 C C . TRP A 1 86 ? -0.734 -7.332 2.556 1.00 89.44 86 TRP A C 1
ATOM 727 O O . TRP A 1 86 ? -0.973 -6.330 3.218 1.00 89.44 86 TRP A O 1
ATOM 737 N N . SER A 1 87 ? -0.732 -8.562 3.072 1.00 91.06 87 SER A N 1
ATOM 738 C CA . SER A 1 87 ? -1.004 -8.813 4.485 1.00 91.06 87 SER A CA 1
ATOM 739 C C . SER A 1 87 ? -0.022 -8.031 5.355 1.00 91.06 87 SER A C 1
ATOM 741 O O . SER A 1 87 ? -0.448 -7.285 6.234 1.00 91.06 87 SER A O 1
ATOM 743 N N . ARG A 1 88 ? 1.285 -8.150 5.079 1.00 91.25 88 ARG A N 1
ATOM 744 C CA . ARG A 1 88 ? 2.313 -7.434 5.845 1.00 91.25 88 ARG A CA 1
ATOM 745 C C . ARG A 1 88 ? 2.222 -5.918 5.671 1.00 91.25 88 ARG A C 1
ATOM 747 O O . ARG A 1 88 ? 2.349 -5.188 6.643 1.00 91.25 88 ARG A O 1
ATOM 754 N N . ILE A 1 89 ? 2.003 -5.441 4.447 1.00 90.88 89 ILE A N 1
ATOM 755 C CA . ILE A 1 89 ? 1.861 -4.006 4.156 1.00 90.88 89 ILE A CA 1
ATOM 756 C C . ILE A 1 89 ? 0.701 -3.400 4.953 1.00 90.88 89 ILE A C 1
ATOM 758 O O . ILE A 1 89 ? 0.864 -2.346 5.558 1.00 90.88 89 ILE A O 1
ATOM 762 N N . LEU A 1 90 ? -0.457 -4.062 4.962 1.00 91.56 90 LEU A N 1
ATOM 763 C CA . LEU A 1 90 ? -1.622 -3.581 5.697 1.00 91.56 90 LEU A CA 1
ATOM 764 C C . LEU A 1 90 ? -1.406 -3.670 7.215 1.00 91.56 90 LEU A C 1
ATOM 766 O O . LEU A 1 90 ? -1.823 -2.756 7.918 1.00 91.56 90 LEU A O 1
ATOM 770 N N . ASP A 1 91 ? -0.711 -4.695 7.724 1.00 92.81 91 ASP A N 1
ATOM 771 C CA . ASP A 1 91 ? -0.321 -4.753 9.144 1.00 92.81 91 ASP A CA 1
ATOM 772 C C . ASP A 1 91 ? 0.554 -3.546 9.533 1.00 92.81 91 ASP A C 1
ATOM 774 O O . ASP A 1 91 ? 0.267 -2.865 10.515 1.00 92.81 91 ASP A O 1
ATOM 778 N N . GLU A 1 92 ? 1.565 -3.214 8.721 1.00 91.00 92 GLU A N 1
ATOM 779 C CA . GLU A 1 92 ? 2.426 -2.040 8.943 1.00 91.00 92 GLU A CA 1
ATOM 780 C C . GLU A 1 92 ? 1.625 -0.723 8.953 1.00 91.00 92 GLU A C 1
ATOM 782 O O . GLU A 1 92 ? 1.933 0.192 9.720 1.00 91.00 92 GLU A O 1
ATOM 787 N N . MET A 1 93 ? 0.584 -0.621 8.122 1.00 88.62 93 MET A N 1
ATOM 788 C CA . MET A 1 93 ? -0.300 0.549 8.076 1.00 88.62 93 MET A CA 1
ATOM 789 C C . MET A 1 93 ? -1.196 0.651 9.305 1.00 88.62 93 MET A C 1
ATOM 791 O O . MET A 1 93 ? -1.392 1.753 9.818 1.00 88.62 93 MET A O 1
ATOM 795 N N . VAL A 1 94 ? -1.713 -0.477 9.801 1.00 90.12 94 VAL A N 1
ATOM 796 C CA . VAL A 1 94 ? -2.456 -0.519 11.067 1.00 90.12 94 VAL A CA 1
ATOM 797 C C . VAL A 1 94 ? -1.555 -0.078 12.214 1.00 90.12 94 VAL A C 1
ATOM 799 O O . VAL A 1 94 ? -1.948 0.788 12.994 1.00 90.12 94 VAL A O 1
ATOM 802 N N . ASP A 1 95 ? -0.343 -0.628 12.301 1.00 90.56 95 ASP A N 1
ATOM 803 C CA . ASP A 1 95 ? 0.610 -0.302 13.364 1.00 90.56 95 ASP A CA 1
ATOM 804 C C . ASP A 1 95 ? 0.967 1.188 13.354 1.00 90.56 95 ASP A C 1
ATOM 806 O O . ASP A 1 95 ? 0.930 1.845 14.398 1.00 90.56 95 ASP A O 1
ATOM 810 N N . TYR A 1 96 ? 1.247 1.747 12.172 1.00 86.88 96 TYR A N 1
ATOM 811 C CA . TYR A 1 96 ? 1.497 3.178 12.024 1.00 86.88 96 TYR A CA 1
ATOM 812 C C . TYR A 1 96 ? 0.274 4.007 12.433 1.00 86.88 96 TYR A C 1
ATOM 814 O O . TYR A 1 96 ? 0.403 4.898 13.272 1.00 86.88 96 TYR A O 1
ATOM 822 N N . HIS A 1 97 ? -0.916 3.693 11.912 1.00 85.94 97 HIS A N 1
ATOM 823 C CA . HIS A 1 97 ? -2.152 4.421 12.226 1.00 85.94 97 HIS A CA 1
ATOM 824 C C . HIS A 1 97 ? -2.421 4.450 13.732 1.00 85.94 97 HIS A C 1
ATOM 826 O O . HIS A 1 97 ? -2.634 5.511 14.318 1.00 85.94 97 HIS A O 1
ATOM 832 N N . LEU A 1 98 ? -2.324 3.291 14.384 1.00 87.12 98 LEU A N 1
ATOM 833 C CA . LEU A 1 98 ? -2.511 3.170 15.827 1.00 87.12 98 LEU A CA 1
ATOM 834 C C . LEU A 1 98 ? -1.411 3.883 16.625 1.00 87.12 98 LEU A C 1
ATOM 836 O O . LEU A 1 98 ? -1.688 4.363 17.724 1.00 87.12 98 LEU A O 1
ATOM 840 N N . SER A 1 99 ? -0.186 3.990 16.099 1.00 86.44 99 SER A N 1
ATOM 841 C CA . SER A 1 99 ? 0.889 4.749 16.753 1.00 86.44 99 SER A CA 1
ATOM 842 C C . SER A 1 99 ? 0.624 6.258 16.793 1.00 86.44 99 SER A C 1
ATOM 844 O O . SER A 1 99 ? 1.052 6.923 17.736 1.00 86.44 99 SER A O 1
ATOM 846 N N . ILE A 1 100 ?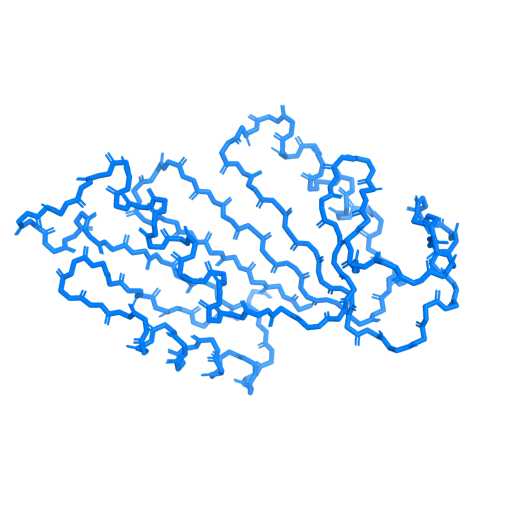 -0.105 6.787 15.804 1.00 81.31 100 ILE A N 1
ATOM 847 C CA . ILE A 1 100 ? -0.391 8.219 15.672 1.00 81.31 100 ILE A CA 1
ATOM 848 C C . ILE A 1 100 ? -1.696 8.592 16.381 1.00 81.31 100 ILE A C 1
ATOM 850 O O . ILE A 1 100 ? -1.728 9.541 17.163 1.00 81.31 100 ILE A O 1
ATOM 854 N N . PHE A 1 101 ? -2.769 7.843 16.127 1.00 79.69 101 PHE A N 1
ATOM 855 C CA . PHE A 1 101 ? -4.120 8.202 16.574 1.00 79.69 101 PHE A CA 1
ATOM 856 C C . PHE A 1 101 ? -4.584 7.417 17.806 1.00 79.69 101 PHE A C 1
ATOM 858 O O . PHE A 1 101 ? -5.563 7.792 18.453 1.00 79.69 101 PHE A O 1
ATOM 865 N N . GLY A 1 102 ? -3.883 6.339 18.167 1.00 81.75 102 GLY A N 1
ATOM 866 C CA . GLY A 1 102 ? -4.363 5.398 19.172 1.00 81.75 102 GLY A CA 1
ATOM 867 C C . GLY A 1 102 ? -5.641 4.690 18.719 1.00 81.75 102 GLY A C 1
ATOM 868 O O . GLY A 1 102 ? -5.916 4.556 17.530 1.00 81.75 102 GLY A O 1
ATOM 869 N N . VAL A 1 103 ? -6.425 4.212 19.687 1.00 79.50 103 VAL A N 1
ATOM 870 C CA . VAL A 1 103 ? -7.773 3.686 19.434 1.00 79.50 103 VAL A CA 1
ATOM 871 C C . VAL A 1 103 ? -8.766 4.777 19.813 1.00 79.50 103 VAL A C 1
ATOM 873 O O . VAL A 1 103 ? -8.981 5.021 21.004 1.00 79.50 103 VAL A O 1
ATOM 876 N N . SER A 1 104 ? -9.353 5.438 18.815 1.00 71.94 104 SER A N 1
ATOM 877 C CA . SER A 1 104 ? -10.411 6.426 19.041 1.00 71.94 104 SER A CA 1
ATOM 878 C C . SER A 1 104 ? -11.735 5.730 19.365 1.00 71.94 104 SER A C 1
ATOM 880 O O . SER A 1 104 ? -11.981 4.591 18.959 1.00 71.94 104 SER A O 1
ATOM 882 N N . GLY A 1 105 ? -12.603 6.419 20.107 1.00 69.00 105 GLY A N 1
ATOM 883 C CA . GLY A 1 105 ? -14.004 6.022 20.264 1.00 69.00 105 GLY A CA 1
ATOM 884 C C . GLY A 1 105 ? -14.878 6.411 19.065 1.00 69.00 105 GLY A C 1
ATOM 885 O O . GLY A 1 105 ? -16.012 5.944 18.986 1.00 69.00 105 GLY A O 1
ATOM 886 N N . ASP A 1 106 ? -14.371 7.254 18.156 1.00 75.19 106 ASP A N 1
ATOM 887 C CA . ASP A 1 106 ? -15.019 7.595 16.887 1.00 75.19 106 ASP A CA 1
ATOM 888 C C . ASP A 1 106 ? -14.516 6.655 15.781 1.00 75.19 106 ASP A C 1
ATOM 890 O O . ASP A 1 106 ? -13.318 6.550 15.517 1.00 75.19 106 ASP A O 1
ATOM 894 N N . GLU A 1 107 ? -15.442 5.959 15.119 1.00 70.06 107 GLU A N 1
ATOM 895 C CA . GLU A 1 107 ? -15.128 5.026 14.033 1.00 70.06 107 GLU A CA 1
ATOM 896 C C . GLU A 1 107 ? -14.448 5.708 12.839 1.00 70.06 107 GLU A C 1
ATOM 898 O O . GLU A 1 107 ? -13.703 5.051 12.110 1.00 70.06 107 GLU A O 1
ATOM 903 N N . LYS A 1 108 ? -14.679 7.012 12.629 1.00 71.38 108 LYS A N 1
ATOM 904 C CA . LYS A 1 108 ? -14.084 7.756 11.510 1.00 71.38 108 LYS A CA 1
ATOM 905 C C . LYS A 1 108 ? -12.584 7.969 11.673 1.00 71.38 108 LYS A C 1
ATOM 907 O O . LYS A 1 108 ? -11.865 7.927 10.681 1.00 71.38 108 LYS A O 1
ATOM 912 N N . ASP A 1 109 ? -12.121 8.145 12.905 1.00 72.12 109 ASP A N 1
ATOM 913 C CA . ASP A 1 109 ? -10.701 8.357 13.210 1.00 72.12 109 ASP A CA 1
ATOM 914 C C . ASP A 1 109 ? -9.897 7.052 13.130 1.00 72.12 109 ASP A C 1
ATOM 916 O O . ASP A 1 109 ? -8.671 7.057 13.048 1.00 72.12 109 ASP A O 1
ATOM 920 N N . ASN A 1 110 ? -10.586 5.911 13.126 1.00 82.06 110 ASN A N 1
ATOM 921 C CA . ASN A 1 110 ? -9.987 4.586 13.036 1.00 82.06 110 ASN A CA 1
ATOM 922 C C . ASN A 1 110 ? -9.989 4.053 11.591 1.00 82.06 110 ASN A C 1
ATOM 924 O O . ASN A 1 110 ? -9.931 2.840 11.401 1.00 82.06 110 ASN A O 1
ATOM 928 N N . GLN A 1 111 ? -10.101 4.909 10.568 1.00 86.94 111 GLN A N 1
ATOM 929 C CA . GLN A 1 111 ? -10.248 4.480 9.174 1.00 86.94 111 GLN A CA 1
ATOM 930 C C . GLN A 1 111 ? -9.000 4.741 8.317 1.00 86.94 111 GLN A C 1
ATOM 932 O O . GLN A 1 111 ? -8.434 5.830 8.328 1.00 86.94 111 GLN A O 1
ATOM 937 N N . ILE A 1 112 ? -8.629 3.752 7.497 1.00 89.12 112 ILE A N 1
ATOM 938 C CA . ILE A 1 112 ? -7.601 3.856 6.450 1.00 89.12 112 ILE A CA 1
ATOM 939 C C . ILE A 1 112 ? -8.265 3.640 5.086 1.00 89.12 112 ILE A C 1
ATOM 941 O O . ILE A 1 112 ? -9.026 2.688 4.912 1.00 89.12 112 ILE A O 1
ATOM 945 N N . GLY A 1 113 ? -8.003 4.506 4.107 1.00 91.19 113 GLY A N 1
ATOM 946 C CA . GLY A 1 113 ? -8.488 4.342 2.736 1.00 91.19 113 GLY A CA 1
ATOM 947 C C . GLY A 1 113 ? -7.500 3.590 1.857 1.00 91.19 113 GLY A C 1
ATOM 948 O O . GLY A 1 113 ? -6.294 3.786 1.935 1.00 91.19 113 GLY A O 1
ATOM 949 N N . VAL A 1 114 ? -8.009 2.742 0.972 1.00 92.19 114 VAL A N 1
ATOM 950 C CA . VAL A 1 114 ? -7.199 1.976 0.017 1.00 92.19 114 VAL A CA 1
ATOM 951 C C . VAL A 1 114 ? -7.782 2.182 -1.374 1.00 92.19 114 VAL A C 1
ATOM 953 O O . VAL A 1 114 ? -8.901 1.753 -1.628 1.00 92.19 114 VAL A O 1
ATOM 956 N N . ILE A 1 115 ? -7.040 2.828 -2.273 1.00 92.81 115 ILE A N 1
ATOM 957 C CA . ILE A 1 115 ? -7.478 3.200 -3.625 1.00 92.81 115 ILE A CA 1
ATOM 958 C C . ILE A 1 115 ? -6.699 2.395 -4.675 1.00 92.81 115 ILE A C 1
ATOM 960 O O . ILE A 1 115 ? -5.545 2.673 -5.001 1.00 92.81 115 ILE A O 1
ATOM 964 N N . CYS A 1 116 ? -7.334 1.384 -5.259 1.00 91.44 116 CYS A N 1
ATOM 965 C CA . CYS A 1 116 ? -6.699 0.462 -6.196 1.00 91.44 116 CYS A CA 1
ATOM 966 C C . CYS A 1 116 ? -7.045 0.747 -7.656 1.00 91.44 116 CYS A C 1
ATOM 968 O O . CYS A 1 116 ? -8.174 0.517 -8.074 1.00 91.44 116 CYS A O 1
ATOM 970 N N . CYS A 1 117 ? -6.039 1.100 -8.465 1.00 89.88 117 CYS A N 1
ATOM 971 C CA . CYS A 1 117 ? -6.140 1.203 -9.922 1.00 89.88 117 CYS A CA 1
ATOM 972 C C . CYS A 1 117 ? -5.381 0.052 -10.615 1.00 89.88 117 CYS A C 1
ATOM 974 O O . CYS A 1 117 ? -4.186 0.112 -10.949 1.00 89.88 117 CYS A O 1
ATOM 976 N N . GLY A 1 118 ? -6.081 -1.059 -10.842 1.00 85.81 118 GLY A N 1
ATOM 977 C CA . GLY A 1 118 ? -5.460 -2.255 -11.400 1.00 85.81 118 GLY A CA 1
ATOM 978 C C . GLY A 1 118 ? -6.419 -3.243 -12.039 1.00 85.81 118 GLY A C 1
ATOM 979 O O . GLY A 1 118 ? -7.605 -2.983 -12.206 1.00 85.81 118 GLY A O 1
ATOM 980 N N . GLN A 1 119 ? -5.879 -4.399 -12.433 1.00 87.00 119 GLN A N 1
ATOM 981 C CA . GLN A 1 119 ? -6.700 -5.486 -12.965 1.00 87.00 119 GLN A CA 1
ATOM 982 C C . GLN A 1 119 ? -7.687 -5.969 -11.901 1.00 87.00 119 GLN A C 1
ATOM 984 O O . GLN A 1 119 ? -7.341 -6.046 -10.724 1.00 87.00 119 GLN A O 1
ATOM 989 N N . HIS A 1 120 ? -8.885 -6.360 -12.334 1.00 87.81 120 HIS A N 1
ATOM 990 C CA . HIS A 1 120 ? -9.974 -6.783 -11.447 1.00 87.81 120 HIS A CA 1
ATOM 991 C C . HIS A 1 120 ? -9.563 -7.860 -10.437 1.00 87.81 120 HIS A C 1
ATOM 993 O O . HIS A 1 120 ? -9.847 -7.744 -9.250 1.00 87.81 120 HIS A O 1
ATOM 999 N N . ASP A 1 121 ? -8.839 -8.886 -10.889 1.00 88.44 121 ASP A N 1
ATOM 1000 C CA . ASP A 1 121 ? -8.403 -9.980 -10.014 1.00 88.44 121 ASP A CA 1
ATOM 1001 C C . ASP A 1 121 ? -7.397 -9.514 -8.955 1.00 88.44 121 ASP A C 1
ATOM 1003 O O . ASP A 1 121 ? -7.396 -10.020 -7.839 1.00 88.44 121 ASP A O 1
ATOM 1007 N N . PHE A 1 122 ? -6.572 -8.516 -9.277 1.00 85.88 122 PHE A N 1
ATOM 1008 C CA . PHE A 1 122 ? -5.644 -7.911 -8.326 1.00 85.88 122 PHE A CA 1
ATOM 1009 C C . PHE A 1 122 ? -6.372 -7.017 -7.316 1.00 85.88 122 PHE A C 1
ATOM 1011 O O . PHE A 1 122 ? -6.125 -7.129 -6.118 1.00 85.88 122 PHE A O 1
ATOM 1018 N N . ALA A 1 123 ? -7.313 -6.192 -7.784 1.00 90.25 123 ALA A N 1
ATOM 1019 C CA . ALA A 1 123 ? -8.147 -5.357 -6.924 1.00 90.25 123 ALA A CA 1
ATOM 1020 C C . ALA A 1 123 ? -8.918 -6.201 -5.894 1.00 90.25 123 ALA A C 1
ATOM 1022 O O . ALA A 1 123 ? -8.909 -5.877 -4.711 1.00 90.25 123 ALA A O 1
ATO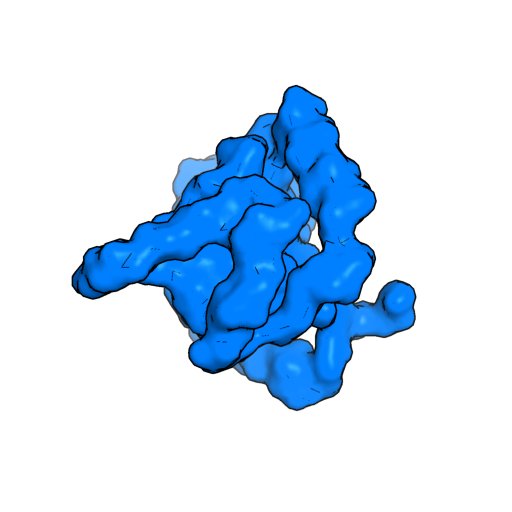M 1023 N N . LYS A 1 124 ? -9.482 -7.342 -6.317 1.00 93.00 124 LYS A N 1
ATOM 1024 C CA . LYS A 1 124 ? -10.153 -8.300 -5.423 1.00 93.00 124 LYS A CA 1
ATOM 1025 C C . LYS A 1 124 ? -9.251 -8.863 -4.332 1.00 93.00 124 LYS A C 1
ATOM 1027 O O . LYS A 1 124 ? -9.712 -9.050 -3.213 1.00 93.00 124 LYS A O 1
ATOM 1032 N N . VAL A 1 125 ? -7.993 -9.173 -4.653 1.00 91.31 125 VAL A N 1
ATOM 1033 C CA . VAL A 1 125 ? -7.038 -9.673 -3.651 1.00 91.31 125 VAL A CA 1
ATOM 1034 C C . VAL A 1 125 ? -6.823 -8.616 -2.574 1.00 91.31 125 VAL A C 1
ATOM 1036 O O . VAL A 1 125 ? -6.911 -8.926 -1.393 1.00 91.31 125 VAL A O 1
ATOM 1039 N N . ILE A 1 126 ? -6.616 -7.359 -2.968 1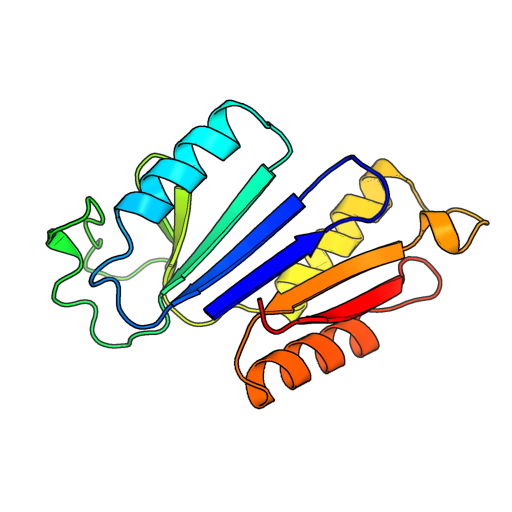.00 92.12 126 ILE A N 1
ATOM 1040 C CA . ILE A 1 126 ? -6.414 -6.267 -2.010 1.00 92.12 126 ILE A CA 1
ATOM 1041 C C . ILE A 1 126 ? -7.681 -6.009 -1.194 1.00 92.12 126 ILE A C 1
ATOM 1043 O O . ILE A 1 126 ? -7.593 -5.848 0.018 1.00 92.12 126 ILE A O 1
ATOM 1047 N N . GLU A 1 127 ? -8.856 -6.013 -1.825 1.00 95.12 127 GLU A N 1
ATOM 1048 C CA . GLU A 1 127 ? -10.140 -5.869 -1.132 1.00 95.12 127 GLU A CA 1
ATOM 1049 C C . GLU A 1 127 ? -10.325 -6.954 -0.058 1.00 95.12 127 GLU A C 1
ATOM 1051 O O . GLU A 1 127 ? -10.704 -6.655 1.075 1.00 95.12 127 GLU A O 1
ATOM 1056 N N . GLN A 1 128 ? -10.001 -8.210 -0.378 1.00 95.81 128 GLN A N 1
ATOM 1057 C CA . GLN A 1 128 ? -10.070 -9.318 0.576 1.00 95.81 128 GLN A CA 1
ATOM 1058 C C . GLN A 1 128 ? -9.101 -9.141 1.746 1.00 95.81 128 GLN A C 1
ATOM 1060 O O . GLN A 1 128 ? -9.491 -9.366 2.890 1.00 95.81 128 GLN A O 1
ATOM 1065 N N . GLU A 1 129 ? -7.869 -8.715 1.478 1.00 94.88 129 GLU A N 1
ATOM 1066 C CA . GLU A 1 129 ? -6.881 -8.421 2.519 1.00 94.88 129 GLU A CA 1
ATOM 1067 C C . GLU A 1 129 ? -7.350 -7.262 3.414 1.00 94.88 129 GLU A C 1
ATOM 1069 O O . GLU A 1 129 ? -7.313 -7.374 4.637 1.00 94.88 129 GLU A O 1
ATOM 1074 N N . CYS A 1 130 ? -7.917 -6.196 2.837 1.00 94.62 130 CYS A N 1
ATOM 1075 C CA . CYS A 1 130 ? -8.510 -5.091 3.597 1.00 94.62 130 CYS A CA 1
ATOM 1076 C C . CYS A 1 130 ? -9.607 -5.581 4.552 1.00 94.62 130 CYS A C 1
ATOM 1078 O O . CYS A 1 130 ? -9.621 -5.206 5.725 1.00 94.62 130 CYS A O 1
ATOM 1080 N N . ILE A 1 131 ? -10.507 -6.450 4.079 1.00 95.56 131 ILE A N 1
ATOM 1081 C CA . ILE A 1 131 ? -11.577 -7.030 4.904 1.00 95.56 131 ILE A CA 1
ATOM 1082 C C . ILE A 1 131 ? -10.994 -7.873 6.044 1.00 95.56 131 ILE A C 1
ATOM 1084 O O . ILE A 1 131 ? -11.456 -7.767 7.177 1.00 95.56 131 ILE A O 1
ATOM 1088 N N . GLN A 1 132 ? -9.981 -8.697 5.763 1.00 95.62 132 GLN A N 1
ATOM 1089 C CA . GLN A 1 132 ? -9.363 -9.574 6.764 1.00 95.62 132 GLN A CA 1
ATOM 1090 C C . GLN A 1 132 ? -8.584 -8.803 7.833 1.00 95.62 132 GLN A C 1
ATOM 1092 O O . GLN A 1 132 ? -8.561 -9.220 8.991 1.00 95.62 132 GLN A O 1
ATOM 1097 N N . LYS A 1 133 ? -7.944 -7.695 7.450 1.00 93.38 133 LYS A N 1
ATOM 1098 C CA . LYS A 1 133 ? -7.135 -6.858 8.345 1.00 93.38 133 LYS A CA 1
ATOM 1099 C C . LYS A 1 133 ? -7.944 -5.819 9.110 1.00 93.38 133 LYS A C 1
ATOM 1101 O O . LYS A 1 133 ? -7.480 -5.309 10.128 1.00 93.38 133 LYS A O 1
ATOM 1106 N N . SER A 1 134 ? -9.158 -5.526 8.656 1.00 92.94 134 SER A N 1
ATOM 1107 C CA . SER A 1 134 ? -10.060 -4.618 9.356 1.00 92.94 134 SER A CA 1
ATOM 1108 C C . SER A 1 134 ? -10.464 -5.177 10.718 1.00 92.94 134 SER A C 1
ATOM 1110 O O . SER A 1 134 ? -10.778 -6.355 10.884 1.00 92.94 134 SER A O 1
ATOM 1112 N N . SER A 1 135 ? -10.492 -4.301 11.713 1.00 90.62 135 SER A N 1
ATOM 1113 C CA . SER A 1 135 ? -10.866 -4.611 13.087 1.00 90.62 135 SER A CA 1
ATOM 1114 C C . SER A 1 135 ? -11.623 -3.435 13.714 1.00 90.62 135 SER A C 1
ATOM 1116 O O . SER A 1 135 ? -11.591 -2.327 13.178 1.00 90.62 135 SER A O 1
ATOM 1118 N N . PRO A 1 136 ? -12.243 -3.608 14.896 1.00 87.19 136 PRO A N 1
ATOM 1119 C CA . PRO A 1 136 ? -12.861 -2.492 15.617 1.00 87.19 136 PRO A CA 1
ATOM 1120 C C . PRO A 1 136 ? -11.894 -1.352 15.976 1.00 87.19 136 PRO A C 1
ATOM 1122 O O . PRO A 1 136 ? -12.341 -0.260 16.302 1.00 87.19 136 PRO A O 1
ATOM 1125 N N . LYS A 1 137 ? -10.577 -1.606 15.960 1.00 86.75 137 LYS A N 1
ATOM 1126 C CA . LYS A 1 137 ? -9.545 -0.611 16.287 1.00 86.75 137 LYS A CA 1
ATOM 1127 C C . LYS A 1 137 ? -9.034 0.148 15.065 1.00 86.75 137 LYS A C 1
ATOM 1129 O O . LYS A 1 137 ? -8.508 1.239 15.220 1.00 86.75 137 LYS A O 1
ATOM 1134 N N . CYS A 1 138 ? -9.124 -0.455 13.884 1.00 89.06 138 CYS A N 1
ATOM 1135 C CA . CYS A 1 138 ? -8.642 0.114 12.635 1.00 89.06 138 CYS A CA 1
ATOM 1136 C C . CYS A 1 138 ? -9.354 -0.579 11.470 1.00 89.06 138 CYS A C 1
ATOM 1138 O O . CYS A 1 138 ? -9.292 -1.804 11.355 1.00 89.06 138 CYS A O 1
ATOM 1140 N N . ASN A 1 139 ? -10.055 0.185 10.641 1.00 91.00 139 ASN A N 1
ATOM 1141 C CA . ASN A 1 139 ? -10.917 -0.303 9.576 1.00 91.00 139 ASN A CA 1
ATOM 1142 C C . ASN A 1 139 ? -10.407 0.179 8.214 1.00 91.00 139 ASN A C 1
ATOM 1144 O O . ASN A 1 139 ? -10.233 1.379 7.997 1.00 91.00 139 ASN A O 1
ATOM 1148 N N . PHE A 1 140 ? -10.214 -0.748 7.281 1.00 92.38 140 PHE A N 1
ATOM 1149 C CA . PHE A 1 140 ? -9.845 -0.425 5.912 1.00 92.38 140 PHE A CA 1
ATOM 1150 C C . PHE A 1 140 ? -11.080 -0.202 5.048 1.00 92.38 140 PHE A C 1
ATOM 1152 O O . PHE A 1 140 ? -11.996 -1.023 4.993 1.00 92.38 140 PHE A O 1
ATOM 1159 N N . ARG A 1 141 ? -11.069 0.889 4.285 1.00 92.75 141 ARG A N 1
ATOM 1160 C CA . ARG A 1 141 ? -12.083 1.186 3.280 1.00 92.75 141 ARG A CA 1
ATOM 1161 C C . ARG A 1 141 ? -11.481 1.119 1.889 1.00 92.75 141 ARG A C 1
ATOM 1163 O O . ARG A 1 141 ? -10.682 1.969 1.510 1.00 92.75 141 ARG A O 1
ATOM 1170 N N . PHE A 1 142 ? -11.884 0.097 1.146 1.00 93.44 142 PHE A N 1
ATOM 1171 C CA . PHE A 1 142 ? -11.390 -0.170 -0.196 1.00 93.44 142 PHE A CA 1
ATOM 1172 C C . PHE A 1 142 ? -12.204 0.563 -1.271 1.00 93.44 142 PHE A C 1
ATOM 1174 O O . PHE A 1 142 ? -13.435 0.595 -1.221 1.00 93.44 142 PHE A O 1
ATOM 1181 N N . TYR A 1 143 ? -11.500 1.097 -2.265 1.00 92.94 143 TYR A N 1
ATOM 1182 C CA . TYR A 1 143 ? -12.033 1.761 -3.446 1.00 92.94 143 TYR A CA 1
ATOM 1183 C C . TYR A 1 143 ? -11.308 1.214 -4.681 1.00 92.94 143 TYR A C 1
ATOM 1185 O O . TYR A 1 143 ? -10.094 1.361 -4.818 1.00 92.94 143 TYR A O 1
ATOM 1193 N N . GLY A 1 144 ? -12.039 0.548 -5.574 1.00 90.00 144 GLY A N 1
ATOM 1194 C CA . GLY A 1 144 ? -11.517 0.128 -6.875 1.00 90.00 144 GLY A CA 1
ATOM 1195 C C . GLY A 1 144 ? -11.761 1.215 -7.918 1.00 90.00 144 GLY A C 1
ATOM 1196 O O . GLY A 1 144 ? -12.907 1.602 -8.125 1.00 90.00 144 GLY A O 1
ATOM 1197 N N . GLU A 1 145 ? -10.707 1.671 -8.590 1.00 88.69 145 GLU A N 1
ATOM 1198 C CA . GLU A 1 145 ? -10.731 2.817 -9.506 1.00 88.69 145 GLU A CA 1
ATOM 1199 C C . GLU A 1 145 ? -10.192 2.464 -10.902 1.00 88.69 145 GLU A C 1
ATOM 1201 O O . GLU A 1 145 ? -9.433 1.507 -11.078 1.00 88.69 145 GLU A O 1
ATOM 1206 N N . THR A 1 146 ? -10.568 3.259 -11.912 1.00 82.75 146 THR A N 1
ATOM 1207 C CA . THR A 1 146 ? -10.204 3.042 -13.330 1.00 82.75 146 THR A CA 1
ATOM 1208 C C . THR A 1 146 ? -9.684 4.308 -14.026 1.00 82.75 146 THR A C 1
ATOM 1210 O O . THR A 1 146 ? -10.083 4.580 -15.159 1.00 82.75 146 THR A O 1
ATOM 1213 N N . PHE A 1 147 ? -8.862 5.101 -13.331 1.00 77.69 147 PHE A N 1
ATOM 1214 C CA . PHE A 1 147 ? -8.290 6.365 -13.827 1.00 77.69 147 PHE A CA 1
ATOM 1215 C C . PHE A 1 147 ? -7.582 6.261 -15.186 1.00 77.69 147 PHE A C 1
ATOM 1217 O O . PHE A 1 147 ? -6.947 5.212 -15.455 1.00 77.69 147 PHE A O 1
#

Sequence (147 aa):
MHLVIEHFYNHRVDFIWSLRQQEKVEWFLTFLTELRDVWDEFNIRIYLTSRNYDGIESGGLQLLDNNEIGKISVDGLEVYLGRADWSRILDEMVDYHLSIFGVSGDEKDNQIGVICCGQHDFAKVIEQECIQKSSPKCNFRFYGETF

Foldseek 3Di:
DWKWWAFPPPQAIETEAEDADPPPCLVVVVVLLVVCVVDVRYAYEYEH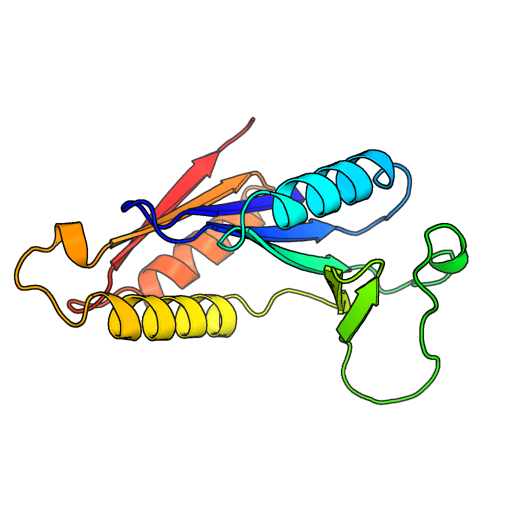AYPDCPPVVPRQDDDDPDDDAAWDAGSNHTYGYHDDPLLVVVVVVQVVLCVVQNQDPDQSSQEIEIEDADDPVVLVVNVVSQVVSADNRHHYDYHYDHD

Radius of gyration: 16.18 Å; chains: 1; bounding box: 39×32×41 Å

InterPro domains:
  IPR013121 Ferric reductase, NAD binding domain [PF08030] (9-130)
  IPR039261 Ferredoxin-NADP reductase (FNR), nucleotide-binding domain [G3DSA:3.40.50.80] (4-147)
  IPR050369 Respiratory burst oxidase/Ferric reductase [PTHR11972] (10-147)

Secondary structure (DSSP, 8-state):
-EEEEE-SSSS-EEEEEEES--TT-HHHHHHHHHHHHH-TTEEEEEEE--S--TTGGGGT-----SSS-SEEEETTEEEEES---HHHHHHHHHHHHHHHH-S-SSTTTTEEEEEEES-HHHHHHHHHHHHHH-BTTBEEEEEEE--

Organism: Reticulomyxa filosa (NCBI:txid46433)

pLDDT: mean 77.41, std 15.41, range [41.97, 95.81]